Protein AF-A0A1I6FKM6-F1 (afdb_monomer_lite)

Structure (mmCIF, N/CA/C/O backbone):
data_AF-A0A1I6FKM6-F1
#
_entry.id   AF-A0A1I6FKM6-F1
#
loop_
_atom_site.group_PDB
_atom_site.id
_atom_site.type_symbol
_atom_site.label_atom_id
_atom_site.label_alt_id
_atom_site.label_comp_id
_atom_site.label_asym_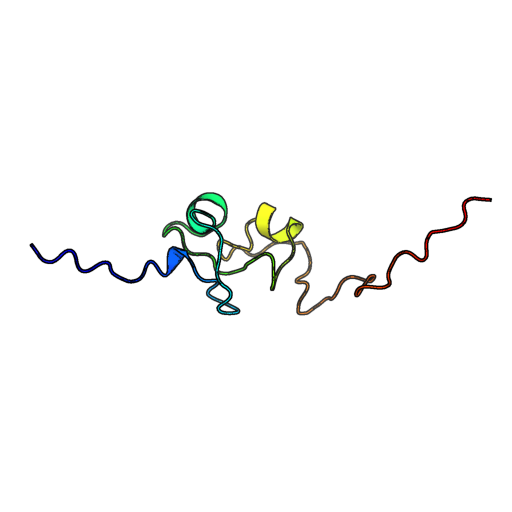id
_atom_site.label_entity_id
_atom_site.label_seq_id
_atom_site.pdbx_PDB_ins_code
_atom_site.Cartn_x
_atom_site.Cartn_y
_atom_site.Cartn_z
_atom_site.occupancy
_atom_site.B_iso_or_equiv
_atom_site.auth_seq_id
_atom_site.auth_comp_id
_atom_site.auth_asym_id
_atom_site.auth_atom_id
_atom_site.pdbx_PDB_model_num
ATOM 1 N N . MET A 1 1 ? -33.977 11.106 3.633 1.00 46.78 1 MET A N 1
ATOM 2 C CA . MET A 1 1 ? -33.049 10.172 2.966 1.00 46.78 1 MET A CA 1
ATOM 3 C C . MET A 1 1 ? -31.708 10.321 3.650 1.00 46.78 1 MET A C 1
ATOM 5 O O . MET A 1 1 ? -30.915 11.168 3.261 1.00 46.78 1 MET A O 1
ATOM 9 N N . ASP A 1 2 ? -31.510 9.578 4.730 1.00 51.84 2 ASP A N 1
ATOM 10 C CA . ASP A 1 2 ? -30.260 9.554 5.477 1.00 51.84 2 ASP A CA 1
ATOM 11 C C . ASP A 1 2 ? -29.209 8.843 4.625 1.00 51.84 2 ASP A C 1
ATOM 13 O O . ASP A 1 2 ? -29.215 7.619 4.497 1.00 51.84 2 ASP A O 1
ATOM 17 N N . LEU A 1 3 ? -28.339 9.625 3.985 1.00 58.00 3 LEU A N 1
ATOM 18 C CA . LEU A 1 3 ? -27.114 9.114 3.383 1.00 58.00 3 LEU A CA 1
ATOM 19 C C . LEU A 1 3 ? -26.210 8.679 4.534 1.00 58.00 3 LEU A C 1
ATOM 21 O O . LEU A 1 3 ? -25.400 9.452 5.043 1.00 58.00 3 LEU A O 1
ATOM 25 N N . ARG A 1 4 ? -26.401 7.441 4.989 1.00 58.66 4 ARG A N 1
ATOM 26 C CA . ARG A 1 4 ? -25.434 6.756 5.834 1.00 58.66 4 ARG A CA 1
ATOM 27 C C . ARG A 1 4 ? -24.205 6.565 4.949 1.00 58.66 4 ARG A C 1
ATOM 29 O O . ARG A 1 4 ? -24.186 5.675 4.109 1.00 58.66 4 ARG A O 1
ATOM 36 N N . VAL A 1 5 ? -23.242 7.477 5.053 1.00 56.84 5 VAL A N 1
ATOM 37 C CA . VAL A 1 5 ? -21.910 7.263 4.489 1.00 56.84 5 VAL A CA 1
ATOM 38 C C . VAL A 1 5 ? -21.338 6.121 5.310 1.00 56.84 5 VAL A C 1
ATOM 40 O O . VAL A 1 5 ? -20.931 6.317 6.455 1.00 56.84 5 VAL A O 1
ATOM 43 N N . GLU A 1 6 ? -21.449 4.905 4.782 1.00 57.19 6 GLU A N 1
ATOM 44 C CA . GLU A 1 6 ? -20.683 3.787 5.309 1.00 57.19 6 GLU A CA 1
ATOM 45 C C . GLU A 1 6 ? -19.212 4.214 5.245 1.00 57.19 6 GLU A C 1
ATOM 47 O O . GLU A 1 6 ? -18.812 4.818 4.243 1.00 57.19 6 GLU A O 1
ATOM 52 N N . PRO A 1 7 ? -18.440 4.054 6.333 1.00 54.72 7 PRO A N 1
ATOM 53 C CA . PRO A 1 7 ? -17.038 4.426 6.312 1.00 54.72 7 PRO A CA 1
ATOM 54 C C . PRO A 1 7 ? -16.385 3.661 5.164 1.00 54.72 7 PRO A C 1
ATOM 56 O O . PRO A 1 7 ? -16.408 2.435 5.136 1.00 54.72 7 PRO A O 1
ATOM 59 N N . ASP A 1 8 ? -15.887 4.414 4.191 1.00 59.28 8 ASP A N 1
ATOM 60 C CA . ASP A 1 8 ? -15.147 3.922 3.039 1.00 59.28 8 ASP A CA 1
ATOM 61 C C . ASP A 1 8 ? -13.854 3.282 3.573 1.00 59.28 8 ASP A C 1
ATOM 63 O O . ASP A 1 8 ? -12.822 3.938 3.716 1.00 59.28 8 ASP A O 1
ATOM 67 N N . GLU A 1 9 ? -13.924 2.006 3.972 1.00 61.50 9 GLU A N 1
ATOM 68 C CA . GLU A 1 9 ? -12.753 1.232 4.410 1.00 61.50 9 GLU A CA 1
ATOM 69 C C . GLU A 1 9 ? -11.737 1.062 3.261 1.00 61.50 9 GLU A C 1
ATOM 71 O O . GLU A 1 9 ? -10.586 0.706 3.492 1.00 61.50 9 GLU A O 1
ATOM 76 N N . SER A 1 10 ? -12.118 1.435 2.035 1.00 65.69 10 SER A N 1
ATOM 77 C CA . SER A 1 10 ? -11.278 1.666 0.847 1.00 65.69 10 SER A CA 1
ATOM 78 C C . SER A 1 10 ? -10.148 2.683 1.070 1.00 65.69 10 SER A C 1
ATOM 80 O O . SER A 1 10 ? -9.228 2.788 0.253 1.00 65.69 10 SER A O 1
ATOM 82 N N . GLY A 1 11 ? -10.201 3.446 2.166 1.00 82.25 11 GLY A N 1
ATOM 83 C CA . GLY A 1 11 ? -9.193 4.425 2.566 1.00 82.25 11 GLY A 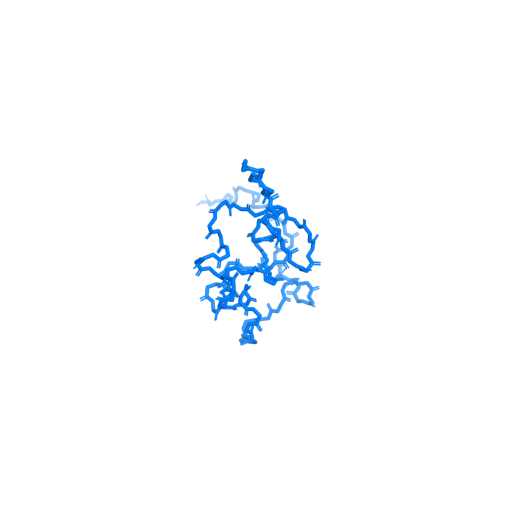CA 1
ATOM 84 C C . GLY A 1 11 ? -8.201 3.951 3.631 1.00 82.25 11 GLY A C 1
ATOM 85 O O . GLY A 1 11 ? -7.411 4.774 4.095 1.00 82.25 11 GLY A O 1
ATOM 86 N N . VAL A 1 12 ? -8.226 2.684 4.055 1.00 92.31 12 VAL A N 1
ATOM 87 C CA . VAL A 1 12 ? -7.273 2.146 5.041 1.00 92.31 12 VAL A CA 1
ATOM 88 C C . VAL A 1 12 ? -6.585 0.884 4.536 1.00 92.31 12 VAL A C 1
ATOM 90 O O . VAL A 1 12 ? -7.168 0.066 3.832 1.00 92.31 12 VAL A O 1
ATOM 93 N N . CYS A 1 13 ? -5.312 0.733 4.891 1.00 94.06 13 CYS A N 1
ATOM 94 C CA . CYS A 1 13 ? -4.573 -0.500 4.659 1.00 94.06 13 CYS A CA 1
ATOM 95 C C . CYS A 1 13 ? -5.090 -1.597 5.596 1.00 94.06 13 CYS A C 1
ATOM 97 O O . CYS A 1 13 ? -5.080 -1.407 6.813 1.00 94.06 13 CYS A O 1
ATOM 99 N N . LEU A 1 14 ? -5.482 -2.751 5.055 1.00 93.62 14 LEU A N 1
ATOM 100 C CA . LEU A 1 14 ? -6.008 -3.856 5.864 1.00 93.62 14 LEU A CA 1
ATOM 101 C C . LEU A 1 14 ? -4.939 -4.529 6.738 1.00 93.62 14 LEU A C 1
ATOM 103 O O . LEU A 1 14 ? -5.280 -5.095 7.771 1.00 93.62 14 LEU A O 1
ATOM 107 N N . GLU A 1 15 ? -3.661 -4.446 6.361 1.00 93.25 15 GLU A N 1
ATOM 108 C CA . GLU A 1 15 ? -2.572 -5.005 7.167 1.00 93.25 15 GLU A CA 1
ATOM 109 C C . GLU A 1 15 ? -2.194 -4.106 8.352 1.00 93.25 15 GLU A C 1
ATOM 111 O O . GLU A 1 15 ? -2.159 -4.545 9.499 1.00 93.25 15 GLU A O 1
ATOM 116 N N . CYS A 1 16 ? -1.816 -2.854 8.077 1.00 93.12 16 CYS A N 1
ATOM 117 C CA . CYS A 1 16 ? -1.199 -1.983 9.084 1.00 93.12 16 CYS A CA 1
ATOM 118 C C . CYS A 1 16 ? -2.137 -0.888 9.605 1.00 93.12 16 CYS A C 1
ATOM 120 O O . CYS A 1 16 ? -1.773 -0.170 10.533 1.00 93.12 16 CYS A O 1
ATOM 122 N N . GLY A 1 17 ? -3.330 -0.741 9.023 1.00 91.94 17 GLY A N 1
ATOM 123 C CA . GLY A 1 17 ? -4.315 0.271 9.412 1.00 91.94 17 GLY A CA 1
ATOM 124 C C . GLY A 1 17 ? -3.992 1.696 8.955 1.00 91.94 17 GLY A C 1
ATOM 125 O O . GLY A 1 17 ? -4.752 2.613 9.263 1.00 91.94 17 GLY A O 1
ATOM 126 N N . SER A 1 18 ? -2.889 1.916 8.232 1.00 92.25 18 SER A N 1
ATOM 127 C CA . SER A 1 18 ? -2.484 3.255 7.789 1.00 92.25 18 SER A CA 1
ATOM 128 C C . SER A 1 18 ? -3.475 3.829 6.776 1.00 92.25 18 SER A C 1
ATOM 130 O O . SER A 1 18 ? -4.006 3.117 5.919 1.00 92.25 18 SER A O 1
ATOM 132 N N . HI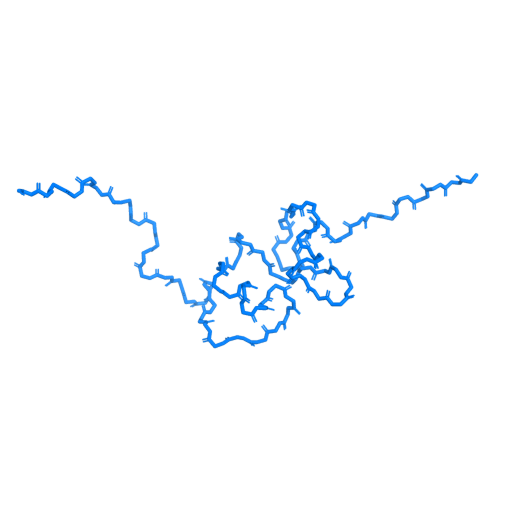S A 1 19 ? -3.718 5.137 6.872 1.00 92.56 19 HIS A N 1
ATOM 133 C CA . HIS A 1 19 ? -4.614 5.842 5.963 1.00 92.56 19 HIS A CA 1
ATOM 134 C C . HIS A 1 19 ? -4.003 5.958 4.568 1.00 92.56 19 HIS A C 1
ATOM 136 O O . HIS A 1 19 ? -2.854 6.369 4.397 1.00 92.56 19 HIS A O 1
ATOM 142 N N . LEU A 1 20 ? -4.808 5.639 3.565 1.00 89.69 20 LEU A N 1
ATOM 143 C CA . LEU A 1 20 ? -4.419 5.631 2.170 1.00 89.69 20 LEU A CA 1
ATOM 144 C C . LEU A 1 20 ? -4.924 6.871 1.432 1.00 89.69 20 LEU A C 1
ATOM 146 O O . LEU A 1 20 ? -5.974 7.427 1.770 1.00 89.69 20 LEU A O 1
ATOM 150 N N . PRO A 1 21 ? -4.207 7.301 0.379 1.00 88.88 21 PRO A N 1
ATOM 151 C CA . PRO A 1 21 ? -4.705 8.325 -0.517 1.00 88.88 21 PRO A CA 1
ATOM 152 C C . PRO A 1 21 ? -6.058 7.928 -1.127 1.00 88.88 21 PRO A C 1
ATOM 154 O O . PRO A 1 21 ? -6.281 6.751 -1.432 1.00 88.88 21 PRO A O 1
ATOM 157 N N . PRO A 1 22 ? -6.936 8.905 -1.412 1.00 83.75 22 PRO A N 1
ATOM 158 C CA . PRO A 1 22 ? -8.179 8.642 -2.123 1.00 83.75 22 PRO A CA 1
ATOM 159 C C . PRO A 1 22 ? -7.908 7.906 -3.441 1.00 83.75 22 PRO A C 1
ATOM 161 O O . PRO A 1 22 ? -7.038 8.319 -4.210 1.00 83.75 22 PRO A O 1
ATOM 164 N N . ARG A 1 23 ? -8.697 6.864 -3.734 1.00 86.38 23 ARG A N 1
ATOM 165 C CA . ARG A 1 23 ? -8.586 6.007 -4.935 1.00 86.38 23 ARG A CA 1
ATOM 166 C C . ARG A 1 23 ? -7.358 5.092 -4.987 1.00 86.38 23 ARG A C 1
ATOM 168 O O . ARG A 1 23 ? -7.165 4.456 -6.018 1.00 86.38 23 ARG A O 1
ATOM 175 N N . PHE A 1 24 ? -6.554 4.990 -3.928 1.00 92.44 24 PHE A N 1
ATOM 176 C CA . PHE A 1 24 ? -5.443 4.034 -3.905 1.00 92.44 24 PHE A CA 1
ATOM 177 C C . PHE A 1 24 ? -5.939 2.605 -4.165 1.00 92.44 24 PHE A C 1
ATOM 179 O O . PHE A 1 24 ? -5.436 1.939 -5.068 1.00 92.44 24 PHE A O 1
ATOM 186 N N . GLY A 1 25 ? -6.984 2.184 -3.446 1.00 91.50 25 GLY A N 1
ATOM 187 C CA . GLY A 1 25 ? -7.603 0.872 -3.616 1.00 91.50 25 GLY A CA 1
ATOM 188 C C . GLY A 1 25 ? -8.143 0.624 -5.027 1.00 91.50 25 GLY A C 1
ATOM 189 O O . GLY A 1 25 ? -7.958 -0.452 -5.569 1.00 91.50 25 GLY A O 1
ATOM 190 N N . ARG A 1 26 ? -8.644 1.657 -5.710 1.00 91.62 26 ARG A N 1
ATOM 191 C CA . ARG A 1 26 ? -9.070 1.541 -7.115 1.00 91.62 26 ARG A CA 1
ATOM 192 C C . ARG A 1 26 ? -7.945 1.200 -8.092 1.00 91.62 26 ARG A C 1
ATOM 194 O O . ARG A 1 26 ? -8.189 0.609 -9.138 1.00 91.62 26 ARG A O 1
ATOM 201 N N . VAL A 1 27 ? -6.728 1.669 -7.825 1.00 94.06 27 VAL A N 1
ATOM 202 C CA . VAL A 1 27 ? -5.597 1.496 -8.753 1.00 94.06 27 VAL A CA 1
ATOM 203 C C . VAL A 1 27 ? -4.772 0.264 -8.397 1.00 94.06 27 VAL A C 1
ATOM 205 O O . VAL A 1 27 ? -4.287 -0.427 -9.289 1.00 94.06 27 VAL A O 1
ATOM 208 N N . HIS A 1 28 ? -4.592 0.017 -7.103 1.00 94.75 28 HIS A N 1
ATOM 209 C CA . HIS A 1 28 ? -3.657 -0.982 -6.591 1.00 94.75 28 HIS A CA 1
ATOM 210 C C . HIS A 1 28 ? -4.308 -2.037 -5.696 1.00 94.75 28 HIS A C 1
ATOM 212 O O . HIS A 1 28 ? -3.647 -3.016 -5.362 1.00 94.75 28 HIS A O 1
ATOM 218 N N . GLY A 1 29 ? -5.552 -1.824 -5.274 1.00 92.94 29 GLY A N 1
ATOM 219 C CA . GLY A 1 29 ? -6.302 -2.753 -4.441 1.00 92.94 29 GLY A CA 1
ATOM 220 C C . GLY A 1 29 ? -6.906 -3.909 -5.230 1.00 92.94 29 GLY A C 1
ATOM 221 O O . GLY A 1 29 ? -6.623 -4.110 -6.413 1.00 92.94 29 GLY A O 1
ATOM 222 N N . ASP A 1 30 ? -7.697 -4.705 -4.524 1.00 93.62 30 ASP A N 1
ATOM 223 C CA . ASP A 1 30 ? -8.431 -5.839 -5.074 1.00 93.62 30 ASP A CA 1
ATOM 224 C C . ASP A 1 30 ? -9.684 -5.412 -5.863 1.00 93.62 30 ASP A C 1
ATOM 226 O O . ASP A 1 30 ? -9.931 -4.230 -6.102 1.00 93.62 30 ASP A O 1
ATOM 230 N N . ASP A 1 31 ? -10.480 -6.394 -6.293 1.00 93.19 31 ASP A N 1
ATOM 231 C CA . ASP A 1 31 ? -11.718 -6.171 -7.048 1.00 93.19 31 ASP A CA 1
ATOM 232 C C . ASP A 1 31 ? -12.803 -5.386 -6.273 1.00 93.19 31 ASP A C 1
ATOM 234 O O . ASP A 1 31 ? -13.766 -4.932 -6.891 1.00 93.19 31 ASP A O 1
ATOM 238 N N . ASP A 1 32 ? -12.666 -5.209 -4.952 1.00 90.88 32 ASP A N 1
ATOM 239 C CA . ASP A 1 32 ? -13.571 -4.413 -4.102 1.00 90.88 32 ASP A CA 1
ATOM 240 C C . ASP A 1 32 ? -12.987 -3.021 -3.782 1.00 90.88 32 ASP A C 1
ATOM 242 O O . ASP A 1 32 ? -13.436 -2.352 -2.854 1.00 90.88 32 ASP A O 1
ATOM 246 N N . ASP A 1 33 ? -11.969 -2.574 -4.529 1.00 91.50 33 ASP A N 1
ATOM 247 C CA . ASP A 1 33 ? -11.210 -1.348 -4.268 1.00 91.50 33 ASP A CA 1
ATOM 248 C C . ASP A 1 33 ? -10.549 -1.341 -2.859 1.00 91.50 33 ASP A C 1
ATOM 250 O O . ASP A 1 33 ? -10.324 -0.269 -2.285 1.00 91.50 33 ASP A O 1
ATOM 254 N N . ARG A 1 34 ? -10.202 -2.506 -2.278 1.00 91.69 34 ARG A N 1
ATOM 255 C CA . ARG A 1 34 ? -9.541 -2.599 -0.958 1.00 91.69 34 ARG A CA 1
ATOM 256 C C . ARG A 1 34 ? -8.052 -2.873 -1.068 1.00 91.69 34 ARG A C 1
ATOM 258 O O . ARG A 1 34 ? -7.601 -3.706 -1.849 1.00 91.69 34 ARG A O 1
ATOM 265 N N . ALA A 1 35 ? -7.268 -2.204 -0.230 1.00 94.44 35 ALA A N 1
ATOM 266 C CA . ALA A 1 35 ? -5.821 -2.368 -0.202 1.00 94.44 35 ALA A CA 1
ATOM 267 C C . ALA A 1 35 ? -5.375 -3.246 0.972 1.00 94.44 35 ALA A C 1
ATOM 269 O O . ALA A 1 35 ? -5.456 -2.853 2.136 1.00 94.44 35 ALA A O 1
ATOM 270 N N . HIS A 1 36 ? -4.826 -4.416 0.654 1.00 94.94 36 HIS A N 1
ATOM 271 C CA . HIS A 1 36 ? -4.236 -5.342 1.626 1.00 94.94 36 HIS A CA 1
ATOM 272 C C . HIS A 1 36 ? -2.868 -4.867 2.111 1.00 94.94 36 HIS A C 1
ATOM 274 O O . HIS A 1 36 ? -2.477 -5.126 3.244 1.00 94.94 36 HIS A O 1
ATOM 280 N N . ARG A 1 37 ? -2.143 -4.142 1.254 1.00 95.12 37 ARG A N 1
ATOM 281 C CA . ARG A 1 37 ? -0.803 -3.604 1.518 1.00 95.12 37 ARG A CA 1
ATOM 282 C C . ARG A 1 37 ? -0.725 -2.144 1.091 1.00 95.12 37 ARG A C 1
ATOM 284 O O . ARG A 1 37 ? -1.432 -1.718 0.179 1.00 95.12 37 ARG A O 1
ATOM 291 N N . CYS A 1 38 ? 0.159 -1.379 1.725 1.00 94.81 38 CYS A N 1
ATOM 292 C CA . CYS A 1 38 ? 0.363 0.039 1.435 1.00 94.81 38 CYS A CA 1
ATOM 293 C C . CYS A 1 38 ? 1.853 0.395 1.346 1.00 94.81 38 CYS A C 1
ATOM 295 O O . CYS A 1 38 ? 2.677 -0.378 1.827 1.00 94.81 38 CYS A O 1
ATOM 297 N N . PRO A 1 39 ? 2.223 1.575 0.812 1.00 91.94 39 PRO A N 1
ATOM 298 C CA . PRO A 1 39 ? 3.625 1.997 0.722 1.00 91.94 39 PRO A CA 1
ATOM 299 C C . PRO A 1 39 ? 4.344 2.182 2.070 1.00 91.94 39 PRO A C 1
ATOM 301 O O . PRO A 1 39 ? 5.548 2.415 2.083 1.00 91.94 39 PRO A O 1
ATOM 304 N N . GLU A 1 40 ? 3.616 2.150 3.190 1.00 91.62 40 GLU A N 1
ATOM 305 C CA . GLU A 1 40 ? 4.191 2.248 4.537 1.00 91.62 40 GLU A CA 1
ATOM 306 C C . GLU A 1 40 ? 4.654 0.884 5.065 1.00 91.62 40 GLU A C 1
ATOM 308 O O . GLU A 1 40 ? 5.719 0.787 5.670 1.00 91.62 40 GLU A O 1
ATOM 313 N N . CYS A 1 41 ? 3.877 -0.176 4.816 1.00 92.19 41 CYS A N 1
ATOM 314 C CA . CYS A 1 41 ? 4.209 -1.538 5.239 1.00 92.19 41 CYS A CA 1
ATOM 315 C C . CYS A 1 41 ? 4.826 -2.395 4.125 1.00 92.19 41 CYS A C 1
ATOM 317 O O . CYS A 1 41 ? 5.367 -3.460 4.408 1.00 92.19 41 CYS A O 1
ATOM 319 N N . ASP A 1 42 ? 4.760 -1.936 2.876 1.00 92.88 42 ASP A N 1
ATOM 320 C CA . ASP A 1 42 ? 5.221 -2.643 1.687 1.00 92.88 42 ASP A CA 1
ATOM 321 C C . ASP A 1 42 ? 6.047 -1.732 0.766 1.00 92.88 42 ASP A C 1
ATOM 323 O O . ASP A 1 42 ? 6.149 -0.523 0.960 1.00 92.88 42 ASP A O 1
ATOM 327 N N . SER A 1 43 ? 6.658 -2.316 -0.261 1.00 91.38 43 SER A N 1
ATOM 328 C CA . SER A 1 43 ? 7.473 -1.595 -1.237 1.00 91.38 43 SER A CA 1
ATOM 329 C C . SER A 1 43 ? 6.680 -1.250 -2.495 1.00 91.38 43 SER A C 1
ATOM 331 O O . SER A 1 43 ? 5.837 -2.021 -2.952 1.00 91.38 43 SER A O 1
ATOM 333 N N . TRP A 1 44 ? 7.013 -0.123 -3.131 1.00 92.50 44 TRP A N 1
ATOM 334 C CA . TRP A 1 44 ? 6.411 0.264 -4.413 1.00 92.50 44 TRP A CA 1
ATOM 335 C C . TRP A 1 44 ? 6.586 -0.785 -5.514 1.00 92.50 44 TRP A C 1
ATOM 337 O O . TRP A 1 44 ? 5.701 -0.932 -6.350 1.00 92.50 44 TRP A O 1
ATOM 347 N N . VAL A 1 45 ? 7.698 -1.527 -5.504 1.00 93.50 45 VAL A N 1
ATOM 348 C CA . VAL A 1 45 ? 7.941 -2.615 -6.462 1.00 93.50 45 VAL A CA 1
ATOM 349 C C . VAL A 1 45 ? 6.862 -3.689 -6.315 1.00 93.50 45 VAL A C 1
ATOM 351 O O . VAL A 1 45 ? 6.153 -3.967 -7.278 1.00 93.50 45 VAL A O 1
ATOM 354 N N . ARG A 1 46 ? 6.651 -4.192 -5.092 1.00 94.88 46 ARG A N 1
ATOM 355 C CA . ARG A 1 46 ? 5.626 -5.205 -4.794 1.00 94.88 46 ARG A CA 1
ATOM 356 C C . ARG A 1 46 ? 4.210 -4.709 -5.059 1.00 94.88 46 ARG A C 1
ATOM 358 O O . ARG A 1 46 ? 3.397 -5.440 -5.618 1.00 94.88 46 ARG A O 1
ATOM 365 N N . ILE A 1 47 ? 3.924 -3.448 -4.739 1.00 95.06 47 ILE A N 1
ATOM 366 C CA . ILE A 1 47 ? 2.614 -2.830 -5.000 1.00 95.06 47 ILE A CA 1
ATOM 367 C C . ILE A 1 47 ? 2.314 -2.788 -6.503 1.00 95.06 47 ILE A C 1
ATOM 369 O O . ILE A 1 47 ? 1.203 -3.119 -6.911 1.00 95.06 47 ILE A O 1
ATOM 373 N N . CYS A 1 48 ? 3.295 -2.430 -7.335 1.00 94.25 48 CYS A N 1
ATOM 374 C CA . CYS A 1 48 ? 3.151 -2.446 -8.792 1.00 94.25 48 CYS A CA 1
ATOM 375 C C . CYS A 1 48 ? 3.012 -3.867 -9.363 1.00 94.25 48 CYS A C 1
ATOM 377 O O . CYS A 1 48 ? 2.341 -4.046 -10.377 1.00 94.25 48 CYS A O 1
ATOM 379 N N . GLU A 1 49 ? 3.604 -4.871 -8.713 1.00 95.50 49 GLU A N 1
ATOM 380 C CA . GLU A 1 49 ? 3.411 -6.294 -9.038 1.00 95.50 49 GLU A CA 1
ATOM 381 C C . GLU A 1 49 ? 2.046 -6.831 -8.565 1.00 95.50 49 GLU A C 1
ATOM 383 O O . GLU A 1 49 ? 1.565 -7.850 -9.060 1.00 95.50 49 GLU A O 1
ATOM 388 N N . GLY A 1 50 ? 1.378 -6.105 -7.664 1.00 96.25 50 GLY A N 1
ATOM 389 C CA . GLY A 1 50 ? 0.013 -6.369 -7.220 1.00 96.25 50 GLY A CA 1
ATOM 390 C C . GLY A 1 50 ? -0.124 -6.848 -5.775 1.00 96.25 50 GLY A C 1
ATOM 391 O O . GLY A 1 50 ? -1.203 -7.316 -5.415 1.00 96.25 50 GLY A O 1
ATOM 392 N N . SER A 1 51 ? 0.904 -6.710 -4.931 1.00 96.50 51 SER A N 1
ATOM 393 C CA . SER A 1 51 ? 0.821 -7.094 -3.511 1.00 96.50 51 SER A CA 1
ATOM 394 C C . SER A 1 51 ? -0.284 -6.350 -2.755 1.00 96.50 51 SER A C 1
ATOM 396 O O . SER A 1 51 ? -0.941 -6.922 -1.888 1.00 96.50 51 SER A O 1
ATOM 398 N N . ALA A 1 52 ? -0.554 -5.092 -3.122 1.00 95.94 52 ALA A N 1
ATOM 399 C CA . ALA A 1 52 ? -1.641 -4.295 -2.554 1.00 95.94 52 ALA A CA 1
ATOM 400 C C . ALA A 1 52 ? -3.035 -4.883 -2.830 1.00 95.94 52 ALA A C 1
ATOM 402 O O . ALA A 1 52 ? -3.935 -4.690 -2.016 1.00 95.94 52 ALA A O 1
ATOM 403 N N . ALA A 1 53 ? -3.186 -5.673 -3.893 1.00 96.12 53 ALA A N 1
ATOM 404 C CA . ALA A 1 53 ? -4.400 -6.418 -4.216 1.00 96.12 53 ALA A CA 1
ATOM 405 C C . ALA A 1 53 ? -4.445 -7.807 -3.547 1.00 96.12 53 ALA A C 1
ATOM 407 O O . ALA A 1 53 ? -5.270 -8.640 -3.911 1.00 96.12 53 ALA A O 1
ATOM 408 N N . GLY A 1 54 ? -3.519 -8.102 -2.626 1.00 94.00 54 GLY A N 1
ATOM 409 C CA . GLY A 1 54 ? -3.405 -9.409 -1.974 1.00 94.00 54 GLY A CA 1
ATOM 410 C C . GLY A 1 54 ? -2.771 -10.494 -2.852 1.00 94.00 54 GLY A C 1
ATOM 411 O O . GLY A 1 54 ? -2.884 -11.677 -2.533 1.00 94.00 54 GLY A O 1
ATOM 412 N N . LYS A 1 55 ? -2.118 -10.125 -3.963 1.00 95.50 55 LYS A N 1
ATOM 413 C CA . LYS A 1 55 ? -1.418 -11.087 -4.825 1.00 95.50 55 LYS A CA 1
ATOM 414 C C . LYS A 1 55 ? -0.076 -11.475 -4.217 1.00 95.50 55 LYS A C 1
ATOM 416 O O . LYS A 1 55 ? 0.640 -10.632 -3.677 1.00 95.50 55 LYS A O 1
ATOM 421 N N . ASP A 1 56 ? 0.271 -12.746 -4.372 1.00 93.00 56 ASP A N 1
ATOM 422 C CA . ASP A 1 56 ? 1.622 -13.220 -4.103 1.00 93.00 56 ASP A CA 1
ATOM 423 C C . ASP A 1 56 ? 2.549 -12.764 -5.237 1.00 93.00 56 ASP A C 1
ATOM 425 O O . ASP A 1 56 ? 2.194 -12.862 -6.415 1.00 93.00 56 ASP A O 1
ATOM 429 N N . VAL A 1 57 ? 3.700 -12.203 -4.876 1.00 93.88 57 VAL A N 1
ATOM 430 C CA . VAL A 1 57 ? 4.656 -11.598 -5.811 1.00 93.88 57 VAL A CA 1
ATOM 431 C C . VAL A 1 57 ? 6.061 -12.093 -5.488 1.00 93.88 57 VAL A C 1
ATOM 433 O O . VAL A 1 57 ? 6.400 -12.267 -4.317 1.00 93.88 57 VAL A O 1
ATOM 436 N N . ASP A 1 58 ? 6.888 -12.287 -6.517 1.00 92.62 58 ASP A N 1
ATOM 437 C CA . ASP A 1 58 ? 8.245 -12.832 -6.370 1.00 92.62 58 ASP A CA 1
ATOM 438 C C . ASP A 1 58 ? 9.188 -11.903 -5.587 1.00 92.62 58 ASP A C 1
ATOM 440 O O . ASP A 1 58 ? 10.154 -12.361 -4.968 1.00 92.62 58 ASP A O 1
ATOM 444 N N . THR A 1 59 ? 8.935 -10.589 -5.606 1.00 90.69 59 THR A N 1
ATOM 445 C CA . THR A 1 59 ? 9.765 -9.629 -4.877 1.00 90.69 59 THR A CA 1
ATOM 446 C C . THR A 1 59 ? 9.623 -9.844 -3.359 1.00 90.69 59 THR A C 1
ATOM 448 O O . THR A 1 59 ? 8.500 -9.820 -2.841 1.00 90.69 59 THR A O 1
ATOM 451 N N . PRO A 1 60 ? 10.739 -10.002 -2.612 1.00 90.12 60 PRO A N 1
ATOM 452 C CA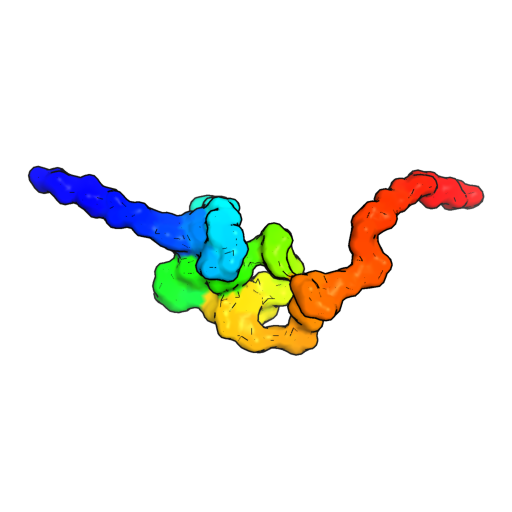 . PRO A 1 60 ? 10.710 -10.276 -1.175 1.00 90.12 60 PRO A CA 1
ATOM 453 C C . PRO A 1 60 ? 9.993 -9.205 -0.354 1.00 90.12 60 PRO A C 1
ATOM 455 O O . PRO A 1 60 ? 10.196 -8.006 -0.557 1.00 90.12 60 PRO A O 1
ATOM 458 N N . ASP A 1 61 ? 9.197 -9.647 0.620 1.00 86.94 61 ASP A N 1
ATOM 459 C CA . ASP A 1 61 ? 8.442 -8.759 1.500 1.00 86.94 61 ASP A CA 1
ATOM 460 C C . ASP A 1 61 ? 9.368 -7.938 2.419 1.00 86.94 61 ASP A C 1
ATOM 462 O O . ASP A 1 61 ? 10.174 -8.526 3.144 1.00 86.94 61 ASP A O 1
ATOM 466 N N . PRO A 1 62 ? 9.246 -6.598 2.454 1.00 86.81 62 PRO A N 1
ATOM 467 C CA . PRO A 1 62 ? 10.138 -5.746 3.237 1.00 86.81 62 PRO A CA 1
ATOM 468 C C . PRO A 1 62 ? 9.974 -5.871 4.761 1.00 86.81 62 PRO A C 1
ATOM 470 O O . PRO A 1 62 ? 10.896 -5.493 5.482 1.00 86.81 62 PRO A O 1
ATOM 473 N N . GLN A 1 63 ? 8.860 -6.405 5.277 1.00 85.12 63 GLN A N 1
ATOM 474 C CA . GLN A 1 63 ? 8.699 -6.673 6.712 1.00 85.12 63 GLN A CA 1
ATOM 475 C C . GLN A 1 63 ? 9.474 -7.918 7.149 1.00 85.12 63 GLN A C 1
ATOM 477 O O . GLN A 1 63 ? 9.940 -7.988 8.284 1.00 85.12 63 GLN A O 1
ATOM 482 N N . THR A 1 64 ? 9.622 -8.902 6.259 1.00 85.00 64 THR A N 1
ATOM 483 C CA . THR A 1 64 ? 10.380 -10.136 6.544 1.00 85.00 64 THR A CA 1
ATOM 4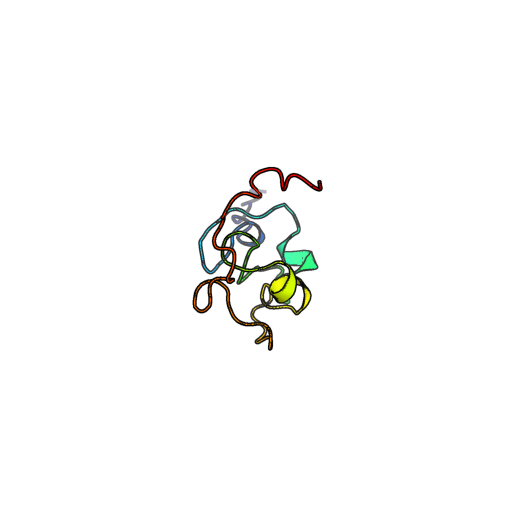84 C C . THR A 1 64 ? 11.827 -10.072 6.061 1.00 85.00 64 THR A C 1
ATOM 486 O O . THR A 1 64 ? 12.706 -10.726 6.618 1.00 85.00 64 THR A O 1
ATOM 489 N N . SER A 1 65 ? 12.075 -9.277 5.024 1.00 82.81 65 SER A N 1
ATOM 490 C CA . SER A 1 65 ? 13.352 -9.120 4.337 1.00 82.81 65 SER A CA 1
ATOM 491 C C . SER A 1 65 ? 13.630 -7.629 4.131 1.00 82.81 65 SER A C 1
ATOM 493 O O . SER A 1 65 ? 13.499 -7.124 3.012 1.00 82.81 65 SER A O 1
ATOM 495 N N . PRO A 1 66 ? 13.996 -6.894 5.199 1.00 72.50 66 PRO A N 1
ATOM 496 C CA . PRO A 1 66 ? 14.322 -5.481 5.079 1.00 72.50 66 PRO A CA 1
ATOM 497 C C . PRO A 1 66 ? 15.469 -5.302 4.081 1.00 72.50 66 PRO A C 1
ATOM 499 O O . PRO A 1 66 ? 16.461 -6.037 4.100 1.00 72.50 66 PRO A O 1
ATOM 502 N N . ALA A 1 67 ? 15.326 -4.333 3.177 1.00 64.88 67 ALA A N 1
ATOM 503 C CA . ALA A 1 67 ? 16.357 -4.036 2.193 1.00 64.88 67 ALA A CA 1
ATOM 504 C C . ALA A 1 67 ? 17.694 -3.723 2.887 1.00 64.88 67 ALA A C 1
ATOM 506 O O . ALA A 1 67 ? 17.731 -3.158 3.979 1.00 64.88 67 ALA A O 1
ATOM 507 N N . ARG A 1 68 ? 18.812 -4.026 2.212 1.00 59.69 68 ARG A N 1
ATOM 508 C CA . ARG A 1 68 ? 20.171 -3.780 2.734 1.00 59.69 68 ARG A CA 1
ATOM 509 C C . ARG A 1 68 ? 20.430 -2.331 3.159 1.00 59.69 68 ARG A C 1
ATOM 511 O O . ARG A 1 68 ? 21.324 -2.101 3.961 1.00 59.69 68 ARG A O 1
ATOM 518 N N . ASN A 1 69 ? 19.655 -1.384 2.637 1.00 56.66 69 ASN A N 1
ATOM 519 C CA . ASN A 1 69 ? 19.700 0.020 3.021 1.00 56.66 69 ASN A CA 1
ATOM 520 C C . ASN A 1 69 ? 18.510 0.323 3.936 1.00 56.66 69 ASN A C 1
ATOM 522 O O . ASN A 1 69 ? 17.543 0.960 3.525 1.00 56.66 69 ASN A O 1
ATOM 526 N N . ALA A 1 70 ? 18.573 -0.150 5.177 1.00 52.94 70 ALA A N 1
ATOM 527 C CA . ALA A 1 70 ? 17.656 0.233 6.245 1.00 52.94 70 ALA A CA 1
ATOM 528 C C . ALA A 1 70 ? 17.908 1.690 6.701 1.00 52.94 70 ALA A C 1
ATOM 530 O O . ALA A 1 70 ? 18.161 1.949 7.872 1.00 52.94 70 ALA A O 1
ATOM 531 N N . GLY A 1 71 ? 17.882 2.648 5.770 1.00 51.44 71 GLY A N 1
ATOM 532 C CA . GLY A 1 71 ? 17.967 4.072 6.088 1.00 51.44 71 GLY A CA 1
ATOM 533 C C . GLY A 1 71 ? 19.350 4.601 6.469 1.00 51.44 71 GLY A C 1
ATOM 534 O O . GLY A 1 71 ? 19.405 5.586 7.199 1.00 51.44 71 GLY A O 1
ATOM 535 N N . GLU A 1 72 ? 20.457 4.027 5.982 1.00 53.81 72 GLU A N 1
ATOM 536 C CA . GLU A 1 72 ? 21.717 4.781 6.016 1.00 53.81 72 GLU A CA 1
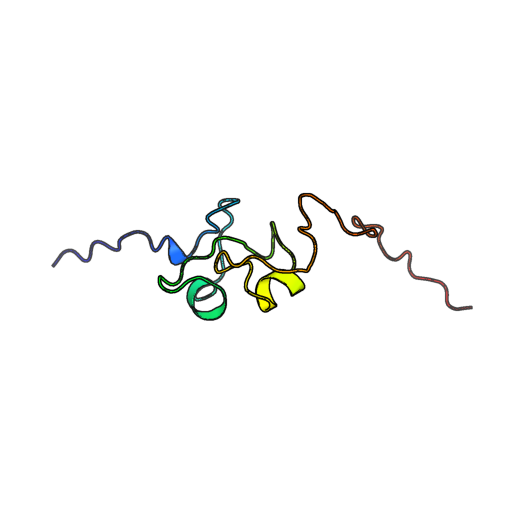ATOM 537 C C . GLU A 1 72 ? 21.546 6.009 5.101 1.00 53.81 72 GLU A C 1
ATOM 539 O O . GLU A 1 72 ? 21.279 5.845 3.902 1.00 53.81 72 GLU A O 1
ATOM 544 N N . PRO A 1 73 ? 21.600 7.242 5.641 1.00 52.44 73 PRO A N 1
ATOM 545 C CA . PRO A 1 73 ? 21.564 8.420 4.803 1.00 52.44 73 PRO A CA 1
ATOM 546 C C . PRO A 1 73 ? 22.808 8.398 3.923 1.00 52.44 73 PRO A C 1
ATOM 548 O O . PRO A 1 73 ? 23.912 8.108 4.380 1.00 52.44 73 PRO A O 1
ATOM 551 N N . TRP A 1 74 ? 22.629 8.734 2.653 1.00 56.22 74 TRP A N 1
ATOM 552 C CA . TRP A 1 74 ? 23.750 9.061 1.790 1.00 56.22 74 TRP A CA 1
ATOM 553 C C . TRP A 1 74 ? 24.508 10.242 2.433 1.00 56.22 74 TRP A C 1
ATOM 555 O O . TRP A 1 74 ? 23.996 11.357 2.497 1.00 56.22 74 TRP A O 1
ATOM 565 N N . ASP A 1 75 ? 25.716 10.006 2.949 1.00 63.28 75 ASP A N 1
ATOM 566 C CA . ASP A 1 75 ? 26.594 11.029 3.550 1.00 63.28 75 ASP A CA 1
ATOM 567 C C . ASP A 1 75 ? 27.271 11.886 2.465 1.00 63.28 75 ASP A C 1
ATOM 569 O O . ASP A 1 75 ? 28.489 12.001 2.379 1.00 63.28 75 ASP A O 1
ATOM 573 N N . GLY A 1 76 ? 26.485 12.413 1.525 1.00 58.72 76 GLY A N 1
ATOM 574 C CA . GLY A 1 76 ? 26.987 13.398 0.569 1.00 58.72 76 GLY A CA 1
ATOM 575 C C . GLY A 1 76 ? 28.208 12.964 -0.237 1.00 58.72 76 GLY A C 1
ATOM 576 O O . GLY A 1 76 ? 29.027 13.831 -0.525 1.00 58.72 76 GLY A O 1
ATOM 577 N N . GLY A 1 77 ? 28.318 11.663 -0.565 1.00 51.16 77 GLY A N 1
ATOM 578 C CA . GLY A 1 77 ? 29.469 11.023 -1.208 1.00 51.16 77 GLY A CA 1
ATOM 579 C C . GLY A 1 77 ? 30.333 12.011 -1.980 1.00 51.16 77 GLY A C 1
ATOM 580 O O . GLY A 1 77 ? 29.975 12.408 -3.092 1.00 51.16 77 GLY A O 1
ATOM 581 N N . LEU A 1 78 ? 31.436 12.432 -1.348 1.00 57.38 78 LEU A N 1
ATOM 582 C CA . LEU A 1 78 ? 32.458 13.275 -1.950 1.00 57.38 78 LEU A CA 1
ATOM 583 C C . LEU A 1 78 ? 32.985 12.518 -3.167 1.00 57.38 78 LEU A C 1
ATOM 585 O O . LEU A 1 78 ? 33.853 11.653 -3.067 1.00 57.38 78 LEU A O 1
ATOM 589 N N . SER A 1 79 ? 32.387 12.815 -4.314 1.00 56.34 79 SER A N 1
ATOM 590 C CA . SER A 1 79 ? 32.949 12.478 -5.606 1.00 56.34 79 SER A CA 1
ATOM 591 C C . SER A 1 79 ? 34.180 13.365 -5.721 1.00 56.34 79 SER A C 1
ATOM 593 O O . SER A 1 79 ? 34.049 14.585 -5.836 1.00 56.34 79 SER A O 1
ATOM 595 N N . GLY A 1 80 ? 35.343 12.750 -5.504 1.00 50.06 80 GLY A N 1
ATOM 596 C CA . GLY A 1 80 ? 36.646 13.391 -5.664 1.00 50.06 80 GLY A CA 1
ATOM 597 C C . GLY A 1 80 ? 36.914 13.848 -7.089 1.00 50.06 80 GLY A C 1
ATOM 598 O O . GLY A 1 80 ? 36.144 13.474 -8.005 1.00 50.06 80 GLY A O 1
#

InterPro domains:
  IPR055985 Protein of unknown function DUF7563 [PF24444] (13-47)

Foldseek 3Di:
DPPPPDPPLLQAAPCPRDGHDPQLLVVQAAPVSAFPDDVVQFPPVVSVVRVRNVDDDPPDGCVVPPPPCPPPPPPVPPPD

Sequence (80 aa):
MDLRVEPDESGVCLECGSHLPPRFGRVHGDDDDRAHRCPECDSWVRICEGSAAGKDVDTPDPQTSPARNAGEPWDGGLSG

Organism: Halorubrum sodomense (NCBI:txid35743)

Radius of gyration: 16.66 Å; chains: 1; bounding box: 70×27×18 Å

pLDDT: mean 81.08, std 16.69, range [46.78, 96.5]

Secondary structure (DSSP, 8-state):
--------GGGBBTTT-PBPPTTHHHHHS-TTS-BS--TTTS-HHHHHHTGGGT---SSPPTTTS--S-SS---------